Protein AF-A0A975C1W2-F1 (afdb_monomer_lite)

Organism: NCBI:txid2774190

Radius of gyration: 22.72 Å; chains: 1; bounding box: 57×34×60 Å

Foldseek 3Di:
DDDPVPDDPVVNVVLVVLQVVLQVVLVVLVVVLVVLVVVLVVLVVVLVCVVVVCVVVVPDPPVCPVVSVVSVVVSVVSVVVNVVSVVVSVVSVVVCVVVVRNNDDPDPPDDPPDPDDPPPDDPD

pLDDT: mean 79.22, std 19.11, range [37.94, 98.25]

Sequence (124 aa):
MSNISTLPTASRSALQAKRALGAKAARELRTAEHQLDHALASHLALAQTLVMGRLEIGVAAAAGQEALAELTRAIGLAVEARGATIRAHEGLLQTAEEFSVPWRMESPTETKPGSTAPLASAVG

Secondary structure (DSSP, 8-state):
---GGGS-HHHHHHHHHHHHHHHHHHHHHHHHHHHHHHHHHHHHHHHHHHHHHHHHHT--TTTTHHHHHHHHHHHHHHHHHHHHHHHHHHHHHHHHHHTT-----S-TT---TT----------

Structure (mmCIF, N/CA/C/O backbone):
data_AF-A0A975C1W2-F1
#
_entry.id   AF-A0A975C1W2-F1
#
loop_
_atom_site.group_PDB
_atom_site.id
_atom_site.type_symbol
_atom_site.label_atom_id
_atom_site.label_alt_id
_atom_site.label_comp_id
_atom_site.label_asym_id
_atom_site.label_entity_id
_atom_site.label_seq_id
_atom_site.pdbx_PDB_ins_code
_atom_site.Cartn_x
_atom_site.Cartn_y
_atom_site.Cartn_z
_atom_site.occupancy
_atom_site.B_iso_or_equiv
_atom_site.auth_seq_id
_atom_site.auth_comp_id
_atom_site.auth_asym_id
_atom_site.auth_atom_id
_atom_site.pdbx_PDB_model_num
ATOM 1 N N . MET A 1 1 ? 34.227 -10.116 -23.769 1.00 42.81 1 MET A N 1
ATOM 2 C CA . MET A 1 1 ? 33.730 -8.895 -23.098 1.00 42.81 1 MET A CA 1
ATOM 3 C C . MET A 1 1 ? 33.692 -7.771 -24.125 1.00 42.81 1 MET A C 1
ATOM 5 O O . MET A 1 1 ? 34.741 -7.246 -24.471 1.00 42.81 1 MET A O 1
ATOM 9 N N . SER A 1 2 ? 32.523 -7.476 -24.696 1.00 46.25 2 SER A N 1
ATOM 10 C CA . SER A 1 2 ? 32.388 -6.460 -25.750 1.00 46.25 2 SER A CA 1
ATOM 11 C C . SER A 1 2 ? 32.387 -5.059 -25.137 1.00 46.25 2 SER A C 1
ATOM 13 O O . SER A 1 2 ? 31.525 -4.727 -24.325 1.00 46.25 2 SER A O 1
ATOM 15 N N . ASN A 1 3 ? 33.390 -4.260 -25.500 1.00 50.31 3 ASN A N 1
ATOM 16 C CA . ASN A 1 3 ? 33.627 -2.917 -24.978 1.00 50.31 3 ASN A CA 1
ATOM 17 C C . ASN A 1 3 ? 32.551 -1.945 -25.498 1.00 50.31 3 ASN A C 1
ATOM 19 O O . ASN A 1 3 ? 32.448 -1.734 -26.700 1.00 50.31 3 ASN A O 1
ATOM 23 N N . ILE A 1 4 ? 31.783 -1.298 -24.612 1.00 57.00 4 ILE A N 1
ATOM 24 C CA . ILE A 1 4 ? 30.723 -0.320 -24.970 1.00 57.00 4 ILE A CA 1
ATOM 25 C C . ILE A 1 4 ? 31.268 0.851 -25.825 1.00 57.00 4 ILE A C 1
ATOM 27 O O . ILE A 1 4 ? 30.513 1.508 -26.544 1.00 57.00 4 ILE A O 1
ATOM 31 N N . SER A 1 5 ? 32.586 1.073 -25.794 1.00 60.06 5 SER A N 1
ATOM 32 C CA . SER A 1 5 ? 33.307 2.085 -26.576 1.00 60.06 5 SER A CA 1
ATOM 33 C C . SER A 1 5 ? 33.217 1.895 -28.104 1.00 60.06 5 SER A C 1
ATOM 35 O O . SER A 1 5 ? 33.335 2.870 -28.840 1.00 60.06 5 SER A O 1
ATOM 37 N N . THR A 1 6 ? 32.951 0.681 -28.608 1.00 62.44 6 THR A N 1
ATOM 38 C CA . THR A 1 6 ? 32.960 0.387 -30.058 1.00 62.44 6 THR A CA 1
ATOM 39 C C . THR A 1 6 ? 31.608 0.556 -30.765 1.00 62.44 6 THR A C 1
ATOM 41 O O . THR A 1 6 ? 31.512 0.308 -31.965 1.00 62.44 6 THR A O 1
ATOM 44 N N . LEU A 1 7 ? 30.552 0.988 -30.063 1.00 60.44 7 LEU A N 1
ATOM 45 C CA . LEU A 1 7 ? 29.220 1.166 -30.656 1.00 60.44 7 LEU A CA 1
ATOM 46 C C . LEU A 1 7 ? 29.053 2.535 -31.356 1.00 60.44 7 LEU A C 1
ATOM 48 O O . LEU A 1 7 ? 29.525 3.558 -30.834 1.00 60.44 7 LEU A O 1
ATOM 52 N N . PRO A 1 8 ? 28.297 2.602 -32.474 1.00 72.88 8 PRO A N 1
ATOM 53 C CA . PRO A 1 8 ? 27.908 3.863 -33.108 1.00 72.88 8 PRO A CA 1
ATOM 54 C C . PRO A 1 8 ? 27.234 4.813 -32.106 1.00 72.88 8 PRO A C 1
ATOM 56 O O . PRO A 1 8 ? 26.489 4.374 -31.228 1.00 72.88 8 PRO A O 1
ATOM 59 N N . THR A 1 9 ? 27.461 6.124 -32.228 1.00 73.19 9 THR A N 1
ATOM 60 C CA . THR A 1 9 ? 26.962 7.142 -31.278 1.00 73.19 9 THR A CA 1
ATOM 61 C C . THR A 1 9 ? 25.443 7.070 -31.065 1.00 73.19 9 THR A C 1
ATOM 63 O O . THR A 1 9 ? 24.982 7.155 -29.929 1.00 73.19 9 THR A O 1
ATOM 66 N N . ALA A 1 10 ? 24.672 6.811 -32.127 1.00 72.19 10 ALA A N 1
ATOM 67 C CA . ALA A 1 10 ? 23.218 6.633 -32.056 1.00 72.19 10 ALA A CA 1
ATOM 68 C C . ALA A 1 10 ? 22.792 5.374 -31.270 1.00 72.19 10 ALA A C 1
ATOM 70 O O . ALA A 1 10 ? 21.797 5.382 -30.551 1.00 72.19 10 ALA A O 1
ATOM 71 N N . SER A 1 11 ? 23.567 4.289 -31.349 1.00 77.06 11 SER A N 1
ATOM 72 C CA . SER A 1 11 ? 23.314 3.067 -30.575 1.00 77.06 11 SER A CA 1
ATOM 73 C C . SER A 1 11 ? 23.632 3.259 -29.087 1.00 77.06 11 SER A C 1
ATOM 75 O O . SER A 1 11 ? 22.960 2.682 -28.231 1.00 77.06 11 SER A O 1
ATOM 77 N N . ARG A 1 12 ? 24.621 4.103 -28.758 1.00 75.81 12 ARG A N 1
ATOM 78 C CA . ARG A 1 12 ? 24.964 4.456 -27.369 1.00 75.81 12 ARG A CA 1
ATOM 79 C C . ARG A 1 12 ? 23.899 5.329 -26.705 1.00 75.81 12 ARG A C 1
ATOM 81 O O . ARG A 1 12 ? 23.522 5.031 -25.572 1.00 75.81 12 ARG A O 1
ATOM 88 N N . SER A 1 13 ? 23.382 6.347 -27.398 1.00 79.12 13 SER A N 1
ATOM 89 C CA . SER A 1 13 ? 22.326 7.215 -26.854 1.00 79.12 13 SER A CA 1
ATOM 90 C C . SER A 1 13 ? 21.023 6.448 -26.605 1.00 79.12 13 SER A C 1
ATOM 92 O O . SER A 1 13 ? 20.416 6.595 -25.545 1.00 79.12 13 SER A O 1
ATOM 94 N N . ALA A 1 14 ? 20.641 5.547 -27.516 1.00 80.81 14 ALA A N 1
ATOM 95 C CA . ALA A 1 14 ? 19.472 4.687 -27.343 1.00 80.81 14 ALA A CA 1
ATOM 96 C C . ALA A 1 14 ? 19.606 3.743 -26.132 1.00 80.81 14 ALA A C 1
ATOM 98 O O . ALA A 1 14 ? 18.657 3.567 -25.368 1.00 80.81 14 ALA A O 1
ATOM 99 N N . LEU A 1 15 ? 20.789 3.159 -25.913 1.00 79.00 15 LEU A N 1
ATOM 100 C CA . LEU A 1 15 ? 21.046 2.309 -24.748 1.00 79.00 15 LEU A CA 1
ATOM 101 C C . LEU A 1 15 ? 21.013 3.103 -23.433 1.00 79.00 15 LEU A C 1
ATOM 103 O O . LEU A 1 15 ? 20.458 2.628 -22.444 1.00 79.00 15 LEU A O 1
ATOM 107 N N . GLN A 1 16 ? 21.580 4.312 -23.414 1.00 80.12 16 GLN A N 1
ATOM 108 C CA . GLN A 1 16 ? 21.511 5.206 -22.253 1.00 80.12 16 GLN A CA 1
ATOM 109 C C . GLN A 1 16 ? 20.069 5.612 -21.930 1.00 80.12 16 GLN A C 1
ATOM 111 O O . GLN A 1 16 ? 19.679 5.577 -20.765 1.00 80.12 16 GLN A O 1
ATOM 116 N N . ALA A 1 17 ? 19.256 5.915 -22.945 1.00 82.44 17 ALA A N 1
ATOM 117 C CA . ALA A 1 17 ? 17.841 6.222 -22.758 1.00 82.44 17 ALA A CA 1
ATOM 118 C C . ALA A 1 17 ? 17.071 5.036 -22.148 1.00 82.44 17 ALA A C 1
ATOM 120 O O . ALA A 1 17 ? 16.328 5.216 -21.183 1.00 82.44 17 ALA A O 1
ATOM 121 N N . LYS A 1 18 ? 17.308 3.810 -22.640 1.00 81.69 18 LYS A N 1
ATOM 122 C CA . LYS A 1 18 ? 16.718 2.584 -22.070 1.00 81.69 18 LYS A CA 1
ATOM 123 C C . LYS A 1 18 ? 17.112 2.376 -20.604 1.00 81.69 18 LYS A C 1
ATOM 125 O O . LYS A 1 18 ? 16.248 2.083 -19.784 1.00 81.69 18 LYS A O 1
ATOM 130 N N . ARG A 1 19 ? 18.392 2.578 -20.265 1.00 80.06 19 ARG A N 1
ATOM 131 C CA . ARG A 1 19 ? 18.900 2.517 -18.880 1.00 80.06 19 ARG A CA 1
ATOM 132 C C . ARG A 1 19 ? 18.212 3.524 -17.966 1.00 80.06 19 ARG A C 1
ATOM 134 O O . ARG A 1 19 ? 17.754 3.168 -16.884 1.00 80.06 19 ARG A O 1
ATOM 141 N N . ALA A 1 20 ? 18.128 4.776 -18.409 1.00 82.31 20 ALA A N 1
ATOM 142 C CA . ALA A 1 20 ? 17.515 5.847 -17.635 1.00 82.31 20 ALA A CA 1
ATOM 143 C C . ALA A 1 20 ? 16.030 5.565 -17.362 1.00 82.31 20 ALA A C 1
ATOM 145 O O . ALA A 1 20 ? 15.576 5.738 -16.230 1.00 82.31 20 ALA A O 1
ATOM 146 N N . LEU A 1 21 ? 15.300 5.080 -18.373 1.00 86.19 21 LEU A N 1
ATOM 147 C CA . LEU A 1 21 ? 13.898 4.695 -18.236 1.00 86.19 21 LEU A CA 1
ATOM 148 C C . LEU A 1 21 ? 13.720 3.524 -17.263 1.00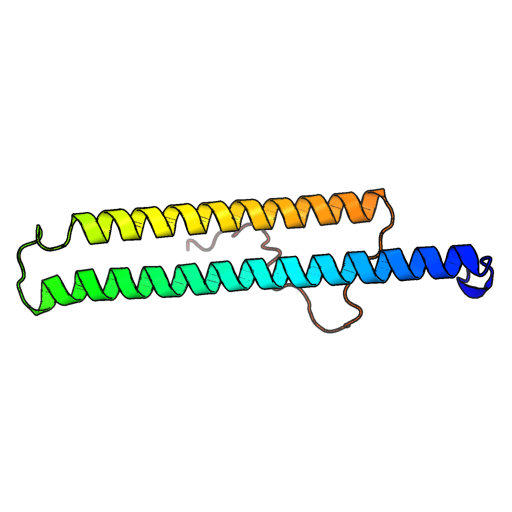 86.19 21 LEU A C 1
ATOM 150 O O . LEU A 1 21 ? 12.924 3.636 -16.334 1.00 86.19 21 LEU A O 1
ATOM 154 N N . GLY A 1 22 ? 14.482 2.438 -17.433 1.00 84.38 22 GLY A N 1
ATOM 155 C CA . GLY A 1 22 ? 14.402 1.261 -16.562 1.00 84.38 22 GLY A CA 1
ATOM 156 C C . GLY A 1 22 ? 14.692 1.597 -15.099 1.00 84.38 22 GLY A C 1
ATOM 157 O O . GLY A 1 22 ? 13.914 1.249 -14.213 1.00 84.38 22 GLY A O 1
ATOM 158 N N . ALA A 1 23 ? 15.760 2.356 -14.841 1.00 83.06 23 ALA A N 1
ATOM 159 C CA . ALA A 1 23 ? 16.108 2.785 -13.489 1.00 83.06 23 ALA A CA 1
ATOM 160 C C . ALA A 1 23 ? 15.064 3.741 -12.883 1.00 83.06 23 ALA A C 1
ATOM 162 O O . ALA A 1 23 ? 14.813 3.694 -11.679 1.00 83.06 23 ALA A O 1
ATOM 163 N N . LYS A 1 24 ? 14.453 4.616 -13.695 1.00 87.38 24 LYS A N 1
ATOM 164 C CA . LYS A 1 24 ? 13.369 5.499 -13.244 1.00 87.38 24 LYS A CA 1
ATOM 165 C C . LYS A 1 24 ? 12.129 4.694 -12.856 1.00 87.38 24 LYS A C 1
ATOM 167 O O . LYS A 1 24 ? 11.641 4.874 -11.746 1.00 87.38 24 LYS A O 1
ATOM 172 N N . ALA A 1 25 ? 11.684 3.778 -13.714 1.00 86.50 25 ALA A N 1
ATOM 173 C CA . ALA A 1 25 ? 10.527 2.928 -13.442 1.00 86.50 25 ALA A CA 1
ATOM 174 C C . ALA A 1 25 ? 10.727 2.074 -12.178 1.00 86.50 25 ALA A C 1
ATOM 176 O O . ALA A 1 25 ? 9.842 2.017 -11.329 1.00 86.50 25 ALA A O 1
ATOM 177 N N . ALA A 1 26 ? 11.915 1.482 -11.999 1.00 85.81 26 ALA A N 1
ATOM 178 C CA . ALA A 1 26 ? 12.243 0.705 -10.802 1.00 85.81 26 ALA A CA 1
ATOM 179 C C . ALA A 1 26 ? 12.171 1.545 -9.511 1.00 85.81 26 ALA A C 1
ATOM 181 O O . ALA A 1 26 ? 11.662 1.074 -8.493 1.00 85.81 26 ALA A O 1
ATOM 182 N N . ARG A 1 27 ? 12.644 2.801 -9.551 1.00 87.81 27 ARG A N 1
ATOM 183 C CA . ARG A 1 27 ? 12.503 3.735 -8.421 1.00 87.81 27 ARG A CA 1
ATOM 184 C C . ARG A 1 27 ? 11.049 4.053 -8.127 1.00 87.81 27 ARG A C 1
ATOM 186 O O . ARG A 1 27 ? 10.640 3.951 -6.979 1.00 87.81 27 ARG A O 1
ATOM 193 N N . GLU A 1 28 ? 10.288 4.426 -9.150 1.00 92.25 28 GLU A N 1
ATOM 194 C CA . GLU A 1 28 ? 8.887 4.822 -8.995 1.00 92.25 28 GLU A CA 1
ATOM 195 C C . GLU A 1 28 ? 8.030 3.675 -8.445 1.00 92.25 28 GLU A C 1
ATOM 197 O O . GLU A 1 28 ? 7.233 3.905 -7.540 1.00 92.25 28 GLU A O 1
ATOM 202 N N . LEU A 1 29 ? 8.259 2.435 -8.890 1.00 91.56 29 LEU A N 1
ATOM 203 C CA . LEU A 1 29 ? 7.598 1.247 -8.336 1.00 91.56 29 LEU A CA 1
ATOM 204 C C . LEU A 1 29 ? 7.933 1.036 -6.867 1.00 91.5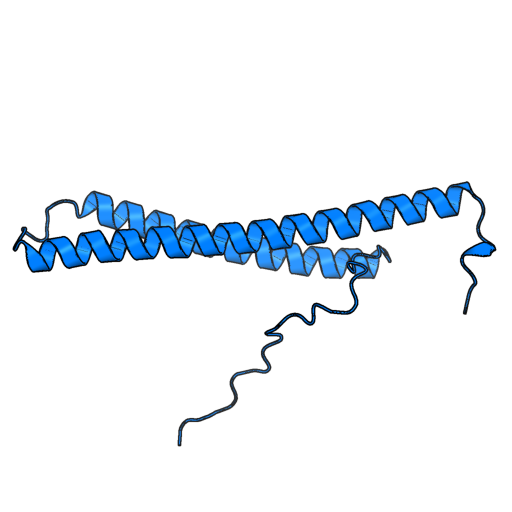6 29 LEU A C 1
ATOM 206 O O . LEU A 1 29 ? 7.031 0.881 -6.049 1.00 91.56 29 LEU A O 1
ATOM 210 N N . ARG A 1 30 ? 9.221 1.083 -6.512 1.00 90.12 30 ARG A N 1
ATOM 211 C CA . ARG A 1 30 ? 9.642 0.940 -5.116 1.00 90.12 30 ARG A CA 1
ATOM 212 C C . ARG A 1 30 ? 9.051 2.051 -4.248 1.00 90.12 30 ARG A C 1
ATOM 214 O O . ARG A 1 30 ? 8.648 1.795 -3.119 1.00 90.12 30 ARG A O 1
ATOM 221 N N . THR A 1 31 ? 8.978 3.283 -4.746 1.00 94.88 31 THR A N 1
ATOM 222 C CA . THR A 1 31 ? 8.307 4.380 -4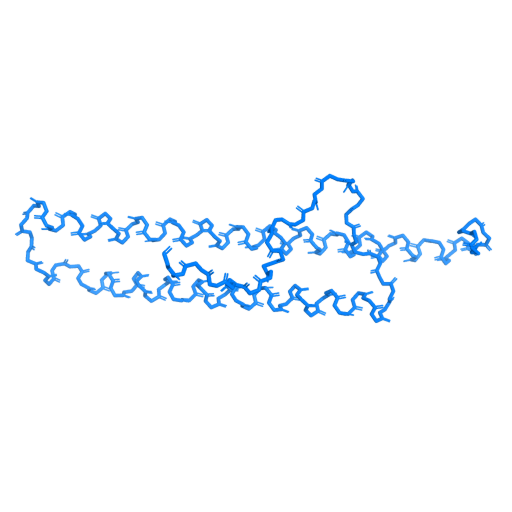.039 1.00 94.88 31 THR A CA 1
ATOM 223 C C . THR A 1 31 ? 6.815 4.102 -3.860 1.00 94.88 31 THR A C 1
ATOM 225 O O . THR A 1 31 ? 6.310 4.285 -2.755 1.00 94.88 31 THR A O 1
ATOM 228 N N . ALA A 1 32 ? 6.123 3.619 -4.894 1.00 94.88 32 ALA A N 1
ATOM 229 C CA . ALA A 1 32 ? 4.705 3.273 -4.815 1.00 94.88 32 ALA A CA 1
ATOM 230 C C . ALA A 1 32 ? 4.433 2.146 -3.799 1.00 94.88 32 ALA A C 1
ATOM 232 O O . ALA A 1 32 ? 3.504 2.255 -3.001 1.00 94.88 32 ALA A O 1
ATOM 233 N N . GLU A 1 33 ? 5.276 1.108 -3.763 1.00 95.00 33 GLU A N 1
ATOM 234 C CA . GLU A 1 33 ? 5.209 0.030 -2.763 1.00 95.00 33 GLU A CA 1
ATOM 235 C C . GLU A 1 33 ? 5.291 0.585 -1.332 1.00 95.00 33 GLU A C 1
ATOM 237 O O . GLU A 1 33 ? 4.426 0.294 -0.506 1.00 95.00 33 GLU A O 1
ATOM 242 N N . HIS A 1 34 ? 6.273 1.451 -1.051 1.00 96.25 34 HIS A N 1
ATOM 243 C CA . HIS A 1 34 ? 6.415 2.074 0.269 1.00 96.25 34 HIS A CA 1
ATOM 244 C C . HIS A 1 34 ? 5.233 2.982 0.623 1.00 96.25 34 HIS A C 1
ATOM 246 O O . HIS A 1 34 ? 4.787 3.001 1.768 1.00 96.25 34 HIS A O 1
ATOM 252 N N . GLN A 1 35 ? 4.709 3.744 -0.339 1.00 97.06 35 GLN A N 1
ATOM 253 C CA . GLN A 1 35 ? 3.548 4.607 -0.109 1.00 97.06 35 GLN A CA 1
ATOM 254 C C . GLN A 1 35 ? 2.300 3.794 0.259 1.00 97.06 35 GLN A C 1
ATOM 256 O O . GLN A 1 35 ? 1.545 4.208 1.139 1.00 97.06 35 GLN A O 1
ATOM 261 N N . LEU A 1 36 ? 2.111 2.623 -0.355 1.00 97.19 36 LEU A N 1
ATOM 262 C CA . LEU A 1 36 ? 1.034 1.699 0.002 1.00 97.19 36 LEU A CA 1
ATOM 263 C C . LEU A 1 36 ? 1.231 1.111 1.406 1.00 97.19 36 LEU A C 1
ATOM 265 O O . LEU A 1 36 ? 0.265 1.035 2.164 1.00 97.19 36 LEU A O 1
ATOM 269 N N . ASP A 1 37 ? 2.466 0.780 1.794 1.00 97.12 37 ASP A N 1
ATOM 270 C CA . ASP A 1 37 ? 2.781 0.328 3.157 1.00 97.12 37 ASP A CA 1
ATOM 271 C C . ASP A 1 37 ? 2.496 1.409 4.211 1.00 97.12 37 ASP A C 1
ATOM 273 O O . ASP A 1 37 ? 1.869 1.136 5.238 1.00 97.12 37 ASP A O 1
ATOM 277 N N . HIS A 1 38 ? 2.866 2.662 3.937 1.00 97.50 38 HIS A N 1
ATOM 278 C CA . HIS A 1 38 ? 2.527 3.790 4.806 1.00 97.50 38 HIS A CA 1
ATOM 279 C C . HIS A 1 38 ? 1.016 4.019 4.906 1.00 97.50 38 HIS A C 1
ATOM 281 O O . HIS A 1 38 ? 0.504 4.280 6.000 1.00 97.50 38 HIS A O 1
ATOM 287 N N . ALA A 1 39 ? 0.289 3.901 3.791 1.00 96.56 39 ALA A N 1
ATOM 288 C CA . ALA A 1 39 ? -1.163 4.003 3.795 1.00 96.56 39 ALA A CA 1
ATOM 289 C C . ALA A 1 39 ? -1.783 2.902 4.668 1.00 96.56 39 ALA A C 1
ATOM 291 O O . ALA A 1 39 ? -2.585 3.217 5.547 1.00 96.56 39 ALA A O 1
ATOM 292 N N . LEU A 1 40 ? -1.367 1.644 4.498 1.00 98.00 40 LEU A N 1
ATOM 293 C CA . LEU A 1 40 ? -1.839 0.517 5.307 1.00 98.00 40 LEU A CA 1
ATOM 294 C C . LEU A 1 40 ? -1.599 0.742 6.802 1.00 98.00 40 LEU A C 1
ATOM 296 O O . LEU A 1 40 ? -2.534 0.610 7.593 1.00 98.00 40 LEU A O 1
ATOM 300 N N . ALA A 1 41 ? -0.384 1.142 7.184 1.00 98.25 41 ALA A N 1
ATOM 301 C CA . ALA A 1 41 ? -0.044 1.418 8.578 1.00 98.25 41 ALA A CA 1
ATOM 302 C C . ALA A 1 41 ? -0.945 2.507 9.188 1.00 98.25 41 ALA A C 1
ATOM 304 O O . ALA A 1 41 ? -1.473 2.332 10.286 1.00 98.25 41 ALA A O 1
ATOM 305 N N . SER A 1 42 ? -1.175 3.600 8.454 1.00 97.81 42 SER A N 1
ATOM 306 C CA . SER A 1 42 ? -2.035 4.704 8.897 1.00 97.81 42 SER A CA 1
ATOM 307 C C . SER A 1 42 ? -3.496 4.272 9.087 1.00 97.81 42 SER A C 1
ATOM 309 O O . SER A 1 42 ? -4.106 4.567 10.116 1.00 97.81 42 SER A O 1
ATOM 311 N N . HIS A 1 43 ? -4.056 3.510 8.140 1.00 96.94 43 HIS A N 1
ATOM 312 C CA . HIS A 1 43 ? -5.446 3.049 8.228 1.00 96.94 43 HIS A CA 1
ATOM 313 C C . HIS A 1 43 ? -5.648 2.042 9.369 1.00 96.94 43 HIS A C 1
ATOM 315 O O . HIS A 1 43 ? -6.657 2.106 10.072 1.00 96.94 43 HIS A O 1
ATOM 321 N N . LEU A 1 44 ? -4.686 1.140 9.589 1.00 98.06 44 LEU A N 1
ATOM 322 C CA . LEU A 1 44 ? -4.722 0.184 10.700 1.00 98.06 44 LEU A CA 1
ATOM 323 C C . LEU A 1 44 ? -4.637 0.889 12.059 1.00 98.06 44 LEU A C 1
ATOM 325 O O . LEU A 1 44 ? -5.401 0.551 12.963 1.00 98.06 44 LEU A O 1
ATOM 329 N N . ALA A 1 45 ? -3.770 1.896 12.188 1.00 97.50 45 ALA A N 1
ATOM 330 C CA . ALA A 1 45 ? -3.677 2.704 13.402 1.00 97.50 45 ALA A CA 1
ATOM 331 C C . ALA A 1 45 ? -5.001 3.428 13.699 1.00 97.50 45 ALA A C 1
ATOM 333 O O . ALA A 1 45 ? -5.488 3.384 14.827 1.00 97.50 45 ALA A O 1
ATOM 334 N N . LEU A 1 46 ? -5.638 4.017 12.680 1.00 95.12 46 LEU A N 1
ATOM 335 C CA . LEU A 1 46 ? -6.951 4.646 12.832 1.00 95.12 46 LEU A CA 1
ATOM 336 C C . LEU A 1 46 ? -8.026 3.639 13.271 1.00 95.12 46 LEU A C 1
ATOM 338 O O . LEU A 1 46 ? -8.798 3.923 14.187 1.00 95.12 46 LEU A O 1
ATOM 342 N N . ALA A 1 47 ? -8.068 2.454 12.654 1.00 94.94 47 ALA A N 1
ATOM 343 C CA . ALA A 1 47 ? -9.016 1.406 13.026 1.00 94.94 47 ALA A CA 1
ATOM 344 C C . ALA A 1 47 ? -8.830 0.979 14.491 1.00 94.94 47 ALA A C 1
ATOM 346 O O . ALA A 1 47 ? -9.811 0.855 15.226 1.00 94.94 47 ALA A O 1
ATOM 347 N N . GLN A 1 48 ? -7.578 0.834 14.936 1.00 95.62 48 GLN A N 1
ATOM 348 C CA . GLN A 1 48 ? -7.252 0.553 16.331 1.00 95.62 48 GLN A CA 1
ATOM 349 C C . GLN A 1 48 ? -7.752 1.663 17.260 1.00 95.62 48 GLN A C 1
ATOM 351 O O . GLN A 1 48 ? -8.426 1.356 18.241 1.00 95.62 48 GLN A O 1
ATOM 356 N N . THR A 1 49 ? -7.482 2.936 16.953 1.00 93.25 49 THR A N 1
ATOM 357 C CA . THR A 1 49 ? -7.956 4.074 17.758 1.00 93.25 49 THR A CA 1
ATOM 358 C C . THR A 1 49 ? -9.474 4.067 17.912 1.00 93.25 49 THR A C 1
ATOM 360 O O . THR A 1 49 ? -9.974 4.248 19.019 1.00 93.25 49 THR A O 1
ATOM 363 N N . LEU A 1 50 ? -10.220 3.817 16.831 1.00 90.94 50 LEU A N 1
ATOM 364 C CA . LEU A 1 50 ? -11.684 3.782 16.875 1.00 90.94 50 LEU A CA 1
ATOM 365 C C . LEU A 1 50 ? -12.212 2.638 17.749 1.00 90.94 50 LEU A C 1
ATOM 367 O O . LEU A 1 50 ? -13.157 2.831 18.513 1.00 90.94 50 LEU A O 1
ATOM 371 N N . VAL A 1 51 ? -11.609 1.451 17.653 1.00 92.25 51 VAL A N 1
ATOM 372 C CA . VAL A 1 51 ? -12.012 0.287 18.455 1.00 92.25 51 VAL A CA 1
ATOM 373 C C . VAL A 1 51 ? -11.647 0.482 19.927 1.00 92.25 51 VAL A C 1
ATOM 375 O O . VAL A 1 51 ? -12.498 0.273 20.788 1.00 92.25 51 VAL A O 1
ATOM 378 N N . MET A 1 52 ? -10.423 0.926 20.219 1.00 92.69 52 MET A N 1
ATOM 379 C CA . MET A 1 52 ? -9.964 1.166 21.591 1.00 92.69 52 MET A CA 1
ATOM 380 C C . MET A 1 52 ? -10.757 2.279 22.264 1.00 92.69 52 MET A C 1
ATOM 382 O O . MET A 1 52 ? -11.232 2.086 23.379 1.00 92.69 52 MET A O 1
ATOM 386 N N . GLY A 1 53 ? -11.009 3.385 21.558 1.00 89.31 53 GLY A N 1
ATOM 387 C CA . GLY A 1 53 ? -11.842 4.468 22.070 1.00 89.31 53 GLY A CA 1
ATOM 388 C C . GLY A 1 53 ? -13.212 3.959 22.517 1.00 89.31 53 GLY A C 1
ATOM 389 O O . GLY A 1 53 ? -13.627 4.238 23.635 1.00 89.31 53 GLY A O 1
ATOM 390 N N . ARG A 1 54 ? -13.889 3.120 21.717 1.00 88.62 54 ARG A N 1
ATOM 391 C CA . ARG A 1 54 ? -15.183 2.528 22.119 1.00 88.62 54 ARG A CA 1
ATOM 392 C C . ARG A 1 54 ? -15.103 1.751 23.430 1.00 88.62 54 ARG A C 1
ATOM 394 O O . ARG A 1 54 ? -16.011 1.876 24.249 1.00 88.62 54 ARG A O 1
ATOM 401 N N . LEU A 1 55 ? -14.047 0.957 23.605 1.00 88.62 55 LEU A N 1
ATOM 402 C CA . LEU A 1 55 ? -13.829 0.170 24.819 1.00 88.62 55 LEU A CA 1
ATOM 403 C C . LEU A 1 55 ? -13.577 1.073 26.032 1.00 88.62 55 LEU A C 1
ATOM 405 O O . LEU A 1 55 ? -14.126 0.818 27.099 1.00 88.62 55 LEU A O 1
ATOM 409 N N . GLU A 1 56 ? -12.792 2.136 25.859 1.00 91.88 56 GLU A N 1
ATOM 410 C CA . GLU A 1 56 ? -12.410 3.061 26.930 1.00 91.88 56 GLU A CA 1
ATOM 411 C C . GLU A 1 56 ? -13.575 3.934 27.412 1.00 91.88 56 GLU A C 1
ATOM 413 O O . GLU A 1 56 ? -13.757 4.097 28.617 1.00 91.88 56 GLU A O 1
ATOM 418 N N . ILE A 1 57 ? -14.384 4.480 26.495 1.00 91.75 57 ILE A N 1
ATOM 419 C CA . ILE A 1 57 ? -15.490 5.393 26.842 1.00 91.75 57 ILE A CA 1
ATOM 420 C C . ILE A 1 57 ? -16.858 4.702 26.952 1.00 91.75 57 ILE A C 1
ATOM 422 O O . ILE A 1 57 ? -17.873 5.375 27.127 1.00 91.75 57 ILE A O 1
ATOM 426 N N . GLY A 1 58 ? -16.910 3.368 26.859 1.00 83.75 58 GLY A N 1
ATOM 427 C CA . GLY A 1 58 ? -18.139 2.587 27.043 1.00 83.75 58 GLY A CA 1
ATOM 428 C C . GLY A 1 58 ? -19.219 2.867 25.994 1.00 83.75 58 GLY A C 1
ATOM 429 O O . GLY A 1 58 ? -20.413 2.772 26.280 1.00 83.75 58 GLY A O 1
ATOM 430 N N . VAL A 1 59 ? -18.817 3.246 24.779 1.00 82.00 59 VAL A N 1
ATOM 431 C CA . VAL A 1 59 ? -19.754 3.569 23.699 1.00 82.00 59 VAL A CA 1
ATOM 432 C C . VAL A 1 59 ? -20.366 2.294 23.125 1.00 82.00 59 VAL A C 1
ATOM 434 O O . VAL A 1 59 ? -19.684 1.291 22.914 1.00 82.00 59 VAL A O 1
ATOM 437 N N . ALA A 1 60 ? -21.671 2.350 22.837 1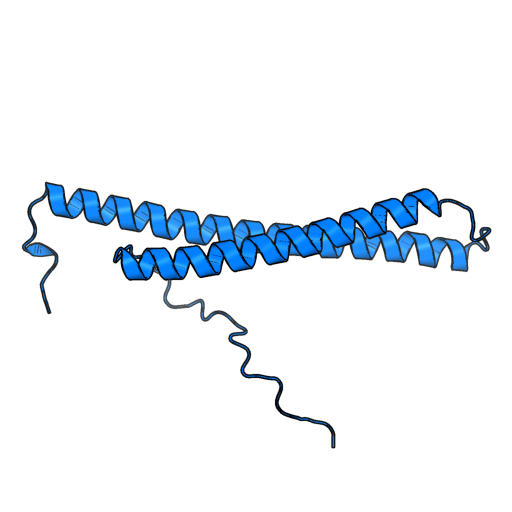.00 80.38 60 ALA A N 1
ATOM 438 C CA . ALA A 1 60 ? -22.397 1.244 22.230 1.00 80.38 60 ALA A CA 1
ATOM 439 C C . ALA A 1 60 ? -21.695 0.756 20.959 1.00 80.38 60 ALA A C 1
ATOM 441 O O . ALA A 1 60 ? -21.318 1.560 20.103 1.00 80.38 60 ALA A O 1
ATOM 442 N N . ALA A 1 61 ? -21.595 -0.568 20.805 1.00 73.19 61 ALA A N 1
ATOM 443 C CA . ALA A 1 61 ? -20.898 -1.176 19.679 1.00 73.19 61 ALA A CA 1
ATOM 444 C C . ALA A 1 61 ? -21.375 -0.606 18.339 1.00 73.19 61 ALA A C 1
ATOM 446 O O . ALA A 1 61 ? -20.534 -0.333 17.502 1.00 73.19 61 ALA A O 1
ATOM 447 N N . ALA A 1 62 ? -22.675 -0.353 18.155 1.00 77.25 62 ALA A N 1
ATOM 448 C CA . ALA A 1 62 ? -23.249 0.180 16.917 1.00 77.25 62 ALA A CA 1
ATOM 449 C C . ALA A 1 62 ? -22.707 1.561 16.483 1.00 77.25 62 ALA A C 1
ATOM 451 O O . ALA A 1 62 ? -22.738 1.884 15.294 1.00 77.25 62 ALA A O 1
ATOM 452 N N . ALA A 1 63 ? -22.190 2.379 17.405 1.00 78.31 63 ALA A N 1
ATOM 453 C CA . ALA A 1 63 ? -21.775 3.744 17.100 1.00 78.31 63 ALA A CA 1
ATOM 454 C C . ALA A 1 63 ? -20.532 3.772 16.194 1.00 78.31 63 ALA A C 1
ATOM 456 O O . ALA A 1 63 ? -19.416 3.444 16.604 1.00 78.31 63 ALA A O 1
ATOM 457 N N . GLY A 1 64 ? -20.728 4.184 14.939 1.00 82.75 64 GLY A N 1
ATOM 458 C CA . GLY A 1 64 ? -19.683 4.254 13.917 1.00 82.75 64 GLY A CA 1
ATOM 459 C C . GLY A 1 64 ? -19.324 2.904 13.288 1.00 82.75 64 GLY A C 1
ATOM 460 O O . GLY A 1 64 ? -18.232 2.778 12.736 1.00 82.75 64 GLY A O 1
ATOM 461 N N . GLN A 1 65 ? -20.166 1.869 13.413 1.00 90.38 65 GLN A N 1
ATOM 462 C CA . GLN A 1 65 ? -19.882 0.567 12.788 1.00 90.38 65 GLN A CA 1
ATOM 463 C C . GLN A 1 65 ? -19.770 0.663 11.273 1.00 90.38 65 GLN A C 1
ATOM 465 O O . GLN A 1 65 ? -18.848 0.092 10.707 1.00 90.38 65 GLN A O 1
ATOM 470 N N . GLU A 1 66 ? -20.636 1.445 10.633 1.00 92.56 66 GLU A N 1
ATOM 471 C CA . GLU A 1 66 ? -20.559 1.699 9.190 1.00 92.56 66 GLU A CA 1
ATOM 472 C C . GLU A 1 66 ? -19.221 2.342 8.805 1.00 92.56 66 GLU A C 1
ATOM 474 O O . GLU A 1 66 ? -18.561 1.889 7.876 1.00 92.56 66 GLU A O 1
ATOM 479 N N . ALA A 1 67 ? -18.756 3.328 9.579 1.00 90.06 67 ALA A N 1
ATOM 480 C CA . ALA A 1 67 ? -17.454 3.951 9.352 1.00 90.06 67 ALA A CA 1
ATOM 481 C C . ALA A 1 67 ? -16.291 2.959 9.532 1.00 90.06 67 ALA A C 1
ATOM 483 O O . ALA A 1 67 ? -15.345 2.973 8.746 1.00 90.06 67 ALA A O 1
ATOM 484 N N . LEU A 1 68 ? -16.360 2.076 10.537 1.00 93.44 68 LEU A N 1
ATOM 485 C CA . LEU A 1 68 ? -15.350 1.034 10.738 1.00 93.44 68 LEU A CA 1
ATOM 486 C C . LEU A 1 68 ? -15.372 0.007 9.596 1.00 93.44 68 LEU A C 1
ATOM 488 O O . LEU A 1 68 ? -14.310 -0.379 9.120 1.00 93.44 68 LEU A O 1
ATOM 492 N N . ALA A 1 69 ? -16.555 -0.385 9.120 1.00 95.44 69 ALA A N 1
ATOM 493 C CA . ALA A 1 69 ? -16.710 -1.294 7.989 1.00 95.44 69 ALA A CA 1
ATOM 494 C C . ALA A 1 69 ? -16.124 -0.701 6.697 1.00 95.44 69 ALA A C 1
ATOM 496 O O . ALA A 1 69 ? -15.355 -1.371 6.006 1.00 95.44 69 ALA A O 1
ATOM 497 N N . GLU A 1 70 ? -16.409 0.571 6.405 1.00 97.06 70 GLU A N 1
ATOM 498 C CA . GLU A 1 70 ? -15.825 1.279 5.261 1.00 97.06 70 GLU A CA 1
ATOM 499 C C . GLU A 1 70 ? -14.303 1.428 5.385 1.00 97.06 70 GLU A C 1
ATOM 501 O O . GLU A 1 70 ? -13.581 1.245 4.402 1.00 97.06 70 GLU A O 1
ATOM 506 N N . LEU A 1 71 ? -13.789 1.679 6.593 1.00 96.38 71 LEU A N 1
ATOM 507 C CA . LEU A 1 71 ? -12.349 1.725 6.844 1.00 96.38 71 LEU A CA 1
ATOM 508 C C . LEU A 1 71 ? -11.689 0.357 6.620 1.00 96.38 71 LEU A C 1
ATOM 510 O O . LEU A 1 71 ? -10.653 0.272 5.962 1.00 96.38 71 LEU A O 1
ATOM 514 N N . THR A 1 72 ? -12.293 -0.728 7.109 1.00 96.88 72 THR A N 1
ATOM 515 C CA . THR A 1 72 ? -11.809 -2.095 6.859 1.00 96.88 72 THR A CA 1
ATOM 516 C C . THR A 1 72 ? -11.847 -2.440 5.370 1.00 96.88 72 THR A C 1
ATOM 518 O O . THR A 1 72 ? -10.899 -3.040 4.860 1.00 96.88 72 THR A O 1
ATOM 521 N N . ARG A 1 73 ? -12.880 -2.006 4.638 1.00 98.06 73 ARG A N 1
ATOM 522 C CA . ARG A 1 73 ? -12.949 -2.149 3.177 1.00 98.06 73 ARG A CA 1
ATOM 523 C C . ARG A 1 73 ? -11.813 -1.393 2.482 1.00 98.06 73 ARG A C 1
ATOM 525 O O . ARG A 1 73 ? -11.170 -1.949 1.595 1.00 98.06 73 ARG A O 1
ATOM 532 N N . ALA A 1 74 ? -11.530 -0.158 2.899 1.00 97.69 74 ALA A N 1
ATOM 533 C CA . ALA A 1 74 ? -10.418 0.630 2.368 1.00 97.69 74 ALA A CA 1
ATOM 534 C C . ALA A 1 74 ? -9.055 -0.041 2.617 1.00 97.69 74 ALA A C 1
ATOM 536 O O . ALA A 1 74 ? -8.220 -0.082 1.713 1.00 97.69 74 ALA A O 1
ATOM 537 N N . ILE A 1 75 ? -8.851 -0.636 3.800 1.00 98.19 75 ILE A N 1
ATOM 538 C CA . ILE A 1 75 ? -7.653 -1.434 4.112 1.00 98.19 75 ILE A CA 1
ATOM 539 C C . ILE A 1 75 ? -7.528 -2.618 3.146 1.00 98.19 75 ILE A C 1
ATOM 541 O O . ILE A 1 75 ? -6.455 -2.826 2.582 1.00 98.19 75 ILE A O 1
ATOM 545 N N . GLY A 1 76 ? -8.614 -3.361 2.910 1.00 97.88 76 GLY A N 1
ATOM 546 C CA . GLY A 1 76 ? -8.626 -4.478 1.958 1.00 97.88 76 GLY A CA 1
ATOM 547 C C . GLY A 1 76 ? -8.196 -4.056 0.550 1.00 97.88 76 GLY A C 1
ATOM 548 O O . GLY A 1 76 ? -7.292 -4.658 -0.028 1.00 97.88 76 GLY A O 1
ATOM 549 N N . LEU A 1 77 ? -8.753 -2.954 0.044 1.00 97.69 77 LEU A N 1
ATOM 550 C CA . LEU A 1 77 ? -8.376 -2.399 -1.261 1.00 97.69 77 LEU A CA 1
ATOM 551 C C . LEU A 1 77 ? -6.901 -1.974 -1.320 1.00 97.69 77 LEU A C 1
ATOM 553 O O . LEU A 1 77 ? -6.240 -2.181 -2.337 1.00 97.69 77 LEU A O 1
ATOM 557 N N . ALA A 1 78 ? -6.356 -1.412 -0.239 1.00 96.44 78 ALA A N 1
ATOM 558 C CA . ALA A 1 78 ? -4.940 -1.058 -0.172 1.00 96.44 78 ALA A CA 1
ATOM 559 C C . ALA A 1 78 ? -4.028 -2.302 -0.201 1.00 96.44 78 ALA A C 1
ATOM 561 O O . ALA A 1 78 ? -2.990 -2.285 -0.869 1.00 96.44 78 ALA A O 1
ATOM 562 N N . VAL A 1 79 ? -4.426 -3.403 0.451 1.00 97.69 79 VAL A N 1
ATOM 563 C CA . VAL A 1 79 ? -3.713 -4.693 0.378 1.00 97.69 79 VAL A CA 1
ATOM 564 C C . VAL A 1 79 ? -3.726 -5.243 -1.051 1.00 97.69 79 VAL A C 1
ATOM 566 O O . VAL A 1 79 ? -2.686 -5.671 -1.560 1.00 97.69 79 VAL A O 1
ATOM 569 N N . GLU A 1 80 ? -4.874 -5.199 -1.727 1.00 98.00 80 GLU A N 1
ATOM 570 C CA . GLU A 1 80 ? -4.999 -5.632 -3.123 1.00 98.00 80 GLU A CA 1
ATOM 571 C C . GLU A 1 80 ? -4.127 -4.792 -4.064 1.00 98.00 80 GLU A C 1
ATOM 573 O O . GLU A 1 80 ? -3.381 -5.348 -4.877 1.00 98.00 80 GLU A O 1
ATOM 578 N N . ALA A 1 81 ? -4.159 -3.464 -3.912 1.00 97.06 81 ALA A N 1
ATOM 579 C CA . ALA A 1 81 ? -3.336 -2.533 -4.681 1.00 97.06 81 ALA A CA 1
ATOM 580 C C . ALA A 1 81 ? -1.836 -2.797 -4.485 1.00 97.06 81 ALA A C 1
ATOM 582 O O . ALA A 1 81 ? -1.063 -2.794 -5.450 1.00 97.06 81 ALA A O 1
ATOM 583 N N . ARG A 1 82 ? -1.415 -3.100 -3.251 1.00 95.38 82 ARG A N 1
ATOM 584 C CA . ARG A 1 82 ? -0.036 -3.498 -2.948 1.00 95.38 82 ARG A CA 1
ATOM 585 C C . ARG A 1 82 ? 0.345 -4.790 -3.659 1.00 95.38 82 ARG A C 1
ATOM 587 O O . ARG A 1 82 ? 1.380 -4.841 -4.320 1.00 95.38 82 ARG A O 1
ATOM 594 N N . GLY A 1 83 ? -0.499 -5.818 -3.575 1.00 96.06 83 GLY A N 1
ATOM 595 C CA . GLY A 1 83 ? -0.265 -7.089 -4.260 1.00 96.06 83 GLY A CA 1
ATOM 596 C C . GLY A 1 83 ? -0.178 -6.931 -5.781 1.00 96.06 83 GLY A C 1
ATOM 597 O O . GLY A 1 83 ? 0.677 -7.544 -6.417 1.00 96.06 83 GLY A O 1
ATOM 598 N N . ALA A 1 84 ? -1.028 -6.087 -6.371 1.00 97.00 84 ALA A N 1
ATOM 599 C CA . ALA A 1 84 ? -0.976 -5.770 -7.796 1.00 97.00 84 ALA A CA 1
ATOM 600 C C . ALA A 1 84 ? 0.321 -5.041 -8.183 1.00 97.00 84 ALA A C 1
ATOM 602 O O . ALA A 1 84 ? 0.937 -5.401 -9.185 1.00 97.00 84 ALA A O 1
ATOM 603 N N . THR A 1 85 ? 0.768 -4.081 -7.368 1.00 95.12 85 THR A N 1
ATOM 604 C CA . THR A 1 85 ? 2.024 -3.343 -7.587 1.00 95.12 85 THR A CA 1
ATOM 605 C C . THR A 1 85 ? 3.243 -4.267 -7.553 1.00 95.12 85 THR A C 1
ATOM 607 O O . THR A 1 85 ? 4.084 -4.187 -8.444 1.00 95.12 85 THR A O 1
ATOM 610 N N . ILE A 1 86 ? 3.306 -5.202 -6.598 1.00 93.06 86 ILE A N 1
ATOM 611 C CA . ILE A 1 86 ? 4.402 -6.185 -6.509 1.00 93.06 86 ILE A CA 1
ATOM 612 C C . ILE A 1 86 ? 4.453 -7.066 -7.761 1.00 93.06 86 ILE A C 1
ATOM 614 O O . ILE A 1 86 ? 5.514 -7.229 -8.358 1.00 93.06 86 ILE A O 1
ATOM 618 N N . ARG A 1 87 ? 3.304 -7.581 -8.217 1.00 93.50 87 ARG A N 1
ATOM 619 C CA . ARG A 1 87 ? 3.246 -8.379 -9.454 1.00 93.50 87 ARG A CA 1
ATOM 620 C C . ARG A 1 87 ? 3.655 -7.569 -10.685 1.00 93.50 87 ARG A C 1
ATOM 622 O O . ARG A 1 87 ? 4.323 -8.096 -11.569 1.00 93.50 87 ARG A O 1
ATOM 629 N N . ALA A 1 88 ? 3.279 -6.290 -10.749 1.00 88.69 88 ALA A N 1
ATOM 630 C CA . ALA A 1 88 ? 3.713 -5.399 -11.822 1.00 88.69 88 ALA A CA 1
ATOM 631 C C . ALA A 1 88 ? 5.236 -5.189 -11.795 1.00 88.69 88 ALA A C 1
ATOM 633 O O . ALA A 1 88 ? 5.877 -5.217 -12.844 1.00 88.69 88 ALA A O 1
ATOM 634 N N . HIS A 1 89 ? 5.826 -5.038 -10.608 1.00 90.25 89 HIS A N 1
ATOM 635 C CA . HIS A 1 89 ? 7.272 -4.956 -10.434 1.00 90.25 89 HIS A CA 1
ATOM 636 C C . HIS A 1 89 ? 7.967 -6.242 -10.905 1.00 90.25 89 HIS A C 1
ATOM 638 O O . HIS A 1 89 ? 8.893 -6.165 -11.708 1.00 90.25 89 HIS A O 1
ATOM 644 N N . GLU A 1 90 ? 7.488 -7.417 -10.499 1.00 86.94 90 GLU A N 1
ATOM 645 C CA . GLU A 1 90 ? 8.017 -8.713 -10.952 1.00 86.94 90 GLU A CA 1
ATOM 646 C C . GLU A 1 90 ? 7.920 -8.882 -12.477 1.00 86.94 90 GLU A C 1
ATOM 648 O O . GLU A 1 90 ? 8.908 -9.232 -13.125 1.00 86.94 90 GLU A O 1
ATOM 653 N N . GLY A 1 91 ? 6.773 -8.548 -13.077 1.00 86.19 91 GLY A N 1
ATOM 654 C CA . GLY A 1 91 ? 6.590 -8.607 -14.531 1.00 86.19 91 GLY A CA 1
ATOM 655 C C . GLY A 1 91 ? 7.496 -7.636 -15.298 1.00 86.19 91 GLY A C 1
ATOM 656 O O . GLY A 1 91 ? 7.986 -7.952 -16.385 1.00 86.19 91 GLY A O 1
ATOM 657 N N . LEU A 1 92 ? 7.783 -6.464 -14.725 1.00 85.81 92 LEU A N 1
ATOM 658 C CA . LEU A 1 92 ? 8.721 -5.509 -15.314 1.00 85.81 92 LEU A CA 1
ATOM 659 C C . LEU A 1 92 ? 10.176 -5.967 -15.198 1.00 85.81 92 LEU A C 1
ATOM 661 O O . LEU A 1 92 ? 10.951 -5.687 -16.111 1.00 85.81 92 LEU A O 1
ATOM 665 N N . LEU A 1 93 ? 10.544 -6.701 -14.144 1.00 83.62 93 LEU A N 1
ATOM 666 C CA . LEU A 1 93 ? 11.860 -7.341 -14.053 1.00 83.62 93 LEU A CA 1
ATOM 667 C C . LEU A 1 93 ? 12.038 -8.374 -15.168 1.00 83.62 93 LEU A C 1
ATOM 669 O O . LEU A 1 93 ? 13.034 -8.311 -15.888 1.00 83.62 93 LEU A O 1
ATOM 673 N N . GLN A 1 94 ? 11.041 -9.238 -15.374 1.00 80.56 94 GLN A N 1
ATOM 674 C CA . GLN A 1 94 ? 11.048 -10.212 -16.468 1.00 80.56 94 GLN A CA 1
ATOM 675 C C . GLN A 1 94 ? 11.155 -9.521 -17.837 1.00 80.56 94 GLN A C 1
ATOM 677 O O . GLN A 1 94 ? 12.019 -9.856 -18.644 1.00 80.56 94 GLN A O 1
ATOM 682 N N . THR A 1 95 ? 10.337 -8.492 -18.078 1.00 80.50 95 THR A N 1
ATOM 683 C CA . THR A 1 95 ? 10.386 -7.711 -19.326 1.00 80.50 95 THR A CA 1
ATOM 684 C C . THR A 1 95 ? 11.767 -7.076 -19.521 1.00 80.50 95 THR A C 1
ATOM 686 O O . THR A 1 95 ? 12.329 -7.074 -20.615 1.00 80.50 95 THR A O 1
ATOM 689 N N . ALA A 1 96 ? 12.359 -6.529 -18.461 1.00 81.62 96 ALA A N 1
ATOM 690 C CA . ALA A 1 96 ? 13.665 -5.899 -18.553 1.00 81.62 96 ALA A CA 1
ATOM 691 C C . ALA A 1 96 ? 14.780 -6.912 -18.873 1.00 81.62 96 ALA A C 1
ATOM 693 O O . ALA A 1 96 ? 15.710 -6.573 -19.608 1.00 81.62 96 ALA A O 1
ATOM 694 N N . GLU A 1 97 ? 14.671 -8.153 -18.393 1.00 79.06 97 GLU A N 1
ATOM 695 C CA . GLU A 1 97 ? 15.558 -9.259 -18.772 1.00 79.06 97 GLU A CA 1
ATOM 696 C C . GLU A 1 97 ? 15.386 -9.645 -20.248 1.00 79.06 97 GLU A C 1
ATOM 698 O O . GLU A 1 97 ? 16.372 -9.654 -20.991 1.00 79.06 97 GLU A O 1
ATOM 703 N N . GLU A 1 98 ? 14.147 -9.855 -20.703 1.00 77.81 98 GLU A N 1
ATOM 704 C CA . GLU A 1 98 ? 13.818 -10.215 -22.092 1.00 77.81 98 GLU A CA 1
ATOM 705 C C . GLU A 1 98 ? 14.333 -9.180 -23.103 1.00 77.81 98 GLU A C 1
ATOM 707 O O . GLU A 1 98 ? 14.912 -9.526 -24.134 1.00 77.81 98 GLU A O 1
ATOM 712 N N . PHE A 1 99 ? 14.191 -7.890 -22.788 1.00 77.44 99 PHE A N 1
ATOM 713 C CA . PHE A 1 99 ? 14.607 -6.796 -23.670 1.00 77.44 99 PHE A CA 1
ATOM 714 C C . PHE A 1 99 ? 16.023 -6.270 -23.388 1.00 77.44 99 PHE A C 1
ATOM 716 O O . PHE A 1 99 ? 16.432 -5.265 -23.985 1.00 77.44 99 PHE A O 1
ATOM 723 N N . SER A 1 100 ? 16.782 -6.922 -22.494 1.00 78.94 100 SER A N 1
ATOM 724 C CA . SER A 1 100 ? 18.112 -6.475 -22.046 1.00 78.94 100 SER A CA 1
ATOM 725 C C . SER A 1 100 ? 18.132 -4.998 -21.617 1.00 78.94 100 SER A C 1
ATOM 727 O O . SER A 1 100 ? 19.098 -4.265 -21.860 1.00 78.94 100 SER A O 1
ATOM 729 N N . VAL A 1 101 ? 17.038 -4.535 -21.007 1.00 76.44 101 VAL A N 1
ATOM 730 C CA . VAL A 1 101 ? 16.901 -3.185 -20.462 1.00 76.44 101 VAL A CA 1
ATOM 731 C C . VAL A 1 101 ? 17.570 -3.175 -19.092 1.00 76.44 101 VAL A C 1
ATOM 733 O O . VAL A 1 101 ? 17.110 -3.851 -18.173 1.00 76.44 101 VAL A O 1
ATOM 736 N N . PRO A 1 102 ? 18.655 -2.415 -18.896 1.00 72.00 102 PRO A N 1
ATOM 737 C CA . PRO A 1 102 ? 19.320 -2.404 -17.606 1.00 72.00 102 PRO A CA 1
ATOM 738 C C . PRO A 1 102 ? 18.472 -1.577 -16.642 1.00 72.00 102 PRO A C 1
ATOM 740 O O . PRO A 1 102 ? 18.253 -0.387 -16.857 1.00 72.00 102 PRO A O 1
ATOM 743 N N . TRP A 1 103 ? 17.981 -2.236 -15.601 1.00 68.31 103 TRP A N 1
ATOM 744 C CA . TRP A 1 103 ? 17.067 -1.667 -14.611 1.00 68.31 103 TRP A CA 1
ATOM 745 C C . TRP A 1 103 ? 17.717 -1.501 -13.234 1.00 68.31 103 TRP A C 1
ATOM 747 O O . TRP A 1 103 ? 17.161 -0.831 -12.364 1.00 68.31 103 TRP A O 1
ATOM 757 N N . ARG A 1 104 ? 18.901 -2.100 -13.025 1.00 67.94 104 ARG A N 1
ATOM 758 C CA . ARG A 1 104 ? 19.639 -1.976 -11.767 1.00 67.94 104 ARG A CA 1
ATOM 759 C C . ARG A 1 104 ? 19.951 -0.511 -11.512 1.00 67.94 104 ARG A C 1
ATOM 761 O O . ARG A 1 104 ? 20.563 0.159 -12.341 1.00 67.94 104 ARG A O 1
ATOM 768 N N . MET A 1 105 ? 19.555 -0.042 -10.337 1.00 58.81 105 MET A N 1
ATOM 769 C CA . MET A 1 105 ? 20.063 1.210 -9.808 1.00 58.81 105 MET A CA 1
ATOM 770 C C . MET A 1 105 ? 21.564 1.036 -9.600 1.00 58.81 105 MET A C 1
ATOM 772 O O . MET A 1 105 ? 21.981 0.115 -8.902 1.00 58.81 105 MET A O 1
ATOM 776 N N . GLU A 1 106 ? 22.388 1.864 -10.233 1.00 48.38 106 GLU A N 1
ATOM 777 C CA . GLU A 1 106 ? 23.817 1.916 -9.928 1.00 48.38 106 GLU A CA 1
ATOM 778 C C . GLU A 1 106 ? 23.978 2.468 -8.500 1.00 48.38 106 GLU A C 1
ATOM 780 O O . GLU A 1 106 ? 24.097 3.666 -8.267 1.00 48.38 106 GLU A O 1
ATOM 785 N N . SER A 1 107 ? 23.875 1.590 -7.507 1.00 42.41 107 SER A N 1
ATOM 786 C CA . SER A 1 107 ? 24.271 1.828 -6.121 1.00 42.41 107 SER A CA 1
ATOM 787 C C . SER A 1 107 ? 24.678 0.485 -5.510 1.00 42.41 107 SER A C 1
ATOM 789 O O . SER A 1 107 ? 23.835 -0.403 -5.388 1.00 42.41 107 SER A O 1
ATOM 791 N N . PRO A 1 108 ? 25.962 0.295 -5.154 1.00 41.72 108 PRO A N 1
ATOM 792 C CA . PRO A 1 108 ? 26.498 -0.981 -4.667 1.00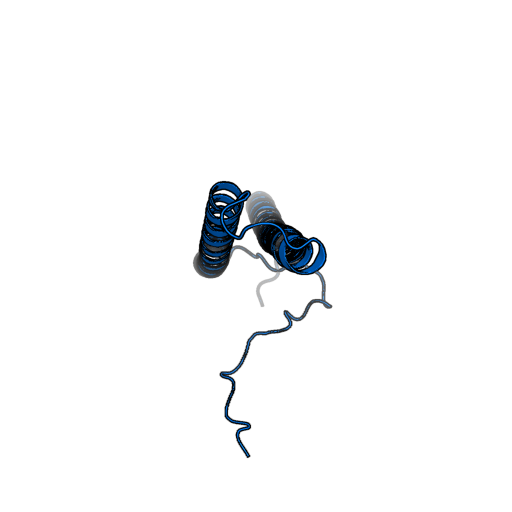 41.72 108 PRO A CA 1
ATOM 793 C C . PRO A 1 108 ? 25.954 -1.486 -3.318 1.00 41.72 108 PRO A C 1
ATOM 795 O O . PRO A 1 108 ? 26.445 -2.497 -2.829 1.00 41.72 108 PRO A O 1
ATOM 798 N N . THR A 1 109 ? 25.008 -0.795 -2.678 1.00 42.94 109 THR A N 1
ATOM 799 C CA . THR A 1 109 ? 24.747 -0.952 -1.235 1.00 42.94 109 THR A CA 1
ATOM 800 C C . THR A 1 109 ? 23.339 -1.400 -0.849 1.00 42.94 109 THR A C 1
ATOM 802 O O . THR A 1 109 ? 23.125 -1.699 0.321 1.00 42.94 109 THR A O 1
ATOM 805 N N . GLU A 1 110 ? 22.383 -1.512 -1.774 1.00 41.25 110 GLU A N 1
ATOM 806 C CA . GLU A 1 110 ? 21.035 -1.996 -1.432 1.00 41.25 110 GLU A CA 1
ATOM 807 C C . GLU A 1 110 ? 20.819 -3.449 -1.863 1.00 41.25 110 GLU A C 1
ATOM 809 O O . GLU A 1 110 ? 20.215 -3.754 -2.894 1.00 41.25 110 GLU A O 1
ATOM 814 N N . THR A 1 111 ? 21.281 -4.373 -1.023 1.00 41.50 111 THR A N 1
ATOM 815 C CA . THR A 1 111 ? 20.748 -5.738 -1.004 1.00 41.50 111 THR A CA 1
ATOM 816 C C . THR A 1 111 ? 19.291 -5.660 -0.550 1.00 41.50 111 THR A C 1
ATOM 818 O O . THR A 1 111 ? 19.029 -5.179 0.549 1.00 41.50 111 THR A O 1
ATOM 821 N N . LYS A 1 112 ? 18.337 -6.127 -1.369 1.00 40.03 112 LYS A N 1
ATOM 822 C CA . LYS A 1 112 ? 16.923 -6.267 -0.972 1.00 40.03 112 LYS A CA 1
ATOM 823 C C . LYS A 1 112 ? 16.856 -7.172 0.272 1.00 40.03 112 LYS A C 1
ATOM 825 O O . LYS A 1 112 ? 17.145 -8.363 0.135 1.00 40.03 112 LYS A O 1
ATOM 830 N N . PRO A 1 113 ? 16.486 -6.677 1.468 1.00 39.69 113 PRO A N 1
ATOM 831 C CA . PRO A 1 113 ? 16.203 -7.565 2.584 1.00 39.69 113 PRO A CA 1
ATOM 832 C C . PRO A 1 113 ? 14.900 -8.295 2.250 1.00 39.69 113 PRO A C 1
ATOM 834 O O . PRO A 1 113 ? 13.898 -7.656 1.935 1.00 39.69 113 PRO A O 1
ATOM 837 N N . GLY A 1 114 ? 14.914 -9.629 2.270 1.00 45.47 114 GLY A N 1
ATOM 838 C CA 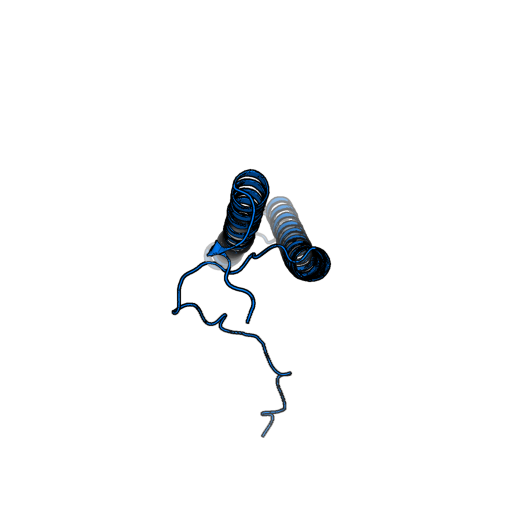. GLY A 1 114 ? 13.688 -10.421 2.137 1.00 45.47 114 GLY A CA 1
ATOM 839 C C . GLY A 1 114 ? 13.433 -11.082 0.782 1.00 45.47 114 GLY A C 1
ATOM 840 O O . GLY A 1 114 ? 12.277 -11.262 0.415 1.00 45.47 114 GLY A O 1
ATOM 841 N N . SER A 1 115 ? 14.463 -11.554 0.068 1.00 43.12 115 SER A N 1
ATOM 842 C CA . SER A 1 115 ? 14.273 -12.806 -0.687 1.00 43.12 115 SER A CA 1
ATOM 843 C C . SER A 1 115 ? 14.105 -13.925 0.343 1.00 43.12 115 SER A C 1
ATOM 845 O O . SER A 1 115 ? 15.066 -14.609 0.691 1.00 43.12 115 SER A O 1
ATOM 847 N N . THR A 1 116 ? 12.915 -14.029 0.932 1.00 42.34 116 THR A N 1
ATOM 848 C CA . THR A 1 116 ? 12.594 -15.060 1.911 1.00 42.34 116 THR A CA 1
ATOM 849 C C . THR A 1 116 ? 12.696 -16.410 1.219 1.00 42.34 116 THR A C 1
ATOM 851 O O . THR A 1 116 ? 11.814 -16.798 0.453 1.00 42.34 116 THR A O 1
ATOM 854 N N . ALA A 1 117 ? 13.765 -17.146 1.526 1.00 42.84 117 ALA A N 1
ATOM 855 C CA . ALA A 1 117 ? 13.660 -18.590 1.634 1.00 42.84 117 ALA A CA 1
ATOM 856 C C . ALA A 1 117 ? 12.372 -18.919 2.419 1.00 42.84 117 ALA A C 1
ATOM 858 O O . ALA A 1 117 ? 12.017 -18.152 3.326 1.00 42.84 117 ALA A O 1
ATOM 859 N N . PRO A 1 118 ? 11.644 -19.998 2.079 1.00 41.06 118 PRO A N 1
ATOM 860 C CA . PRO A 1 118 ? 10.477 -20.393 2.855 1.00 41.06 118 PRO A CA 1
ATOM 861 C C . PRO A 1 118 ? 10.873 -20.456 4.331 1.00 41.06 118 PRO A C 1
ATOM 863 O O . PRO A 1 118 ? 11.961 -20.939 4.649 1.00 41.06 118 PRO A O 1
ATOM 866 N N . LEU A 1 119 ? 10.016 -19.926 5.209 1.00 51.41 119 LEU A N 1
ATOM 867 C CA . LEU A 1 119 ? 10.137 -20.062 6.660 1.00 51.41 119 LEU A CA 1
ATOM 868 C C . LEU A 1 119 ? 10.106 -21.560 7.000 1.00 51.41 119 LEU A C 1
ATOM 870 O O . LEU A 1 119 ? 9.060 -22.130 7.305 1.00 51.41 119 LEU A O 1
ATOM 874 N N . ALA A 1 120 ? 11.255 -22.217 6.878 1.00 42.53 120 ALA A N 1
ATOM 875 C CA . ALA A 1 120 ? 11.468 -23.569 7.333 1.00 42.53 120 ALA A CA 1
ATOM 876 C C . ALA A 1 120 ? 11.528 -23.518 8.860 1.00 42.53 120 ALA A C 1
ATOM 878 O O . ALA A 1 120 ? 12.496 -23.038 9.441 1.00 42.53 120 ALA A O 1
ATOM 879 N N . SER A 1 121 ? 10.431 -23.973 9.465 1.00 48.47 121 SER A N 1
ATOM 880 C CA . SER A 1 121 ? 10.367 -24.646 10.762 1.00 48.47 121 SER A CA 1
ATOM 881 C C . SER A 1 121 ? 11.273 -24.103 11.875 1.00 48.47 121 SER A C 1
ATOM 883 O O . SER A 1 121 ? 12.403 -24.553 12.055 1.00 48.47 121 SER A O 1
ATOM 885 N N . ALA A 1 122 ? 10.696 -23.265 12.728 1.00 37.94 122 ALA A N 1
ATOM 886 C CA . ALA A 1 122 ? 11.032 -23.260 14.147 1.00 37.94 122 ALA A CA 1
ATOM 887 C C . ALA A 1 122 ? 9.724 -23.356 14.943 1.00 37.94 122 ALA A C 1
ATOM 889 O O . ALA A 1 122 ? 9.231 -22.386 15.509 1.00 37.94 122 ALA A O 1
ATOM 890 N N . VAL A 1 123 ? 9.124 -24.546 14.886 1.00 42.75 123 VAL A N 1
ATOM 891 C CA . VAL A 1 123 ? 8.298 -25.077 15.972 1.00 42.75 123 VAL A CA 1
ATOM 892 C C . VAL A 1 123 ? 9.196 -26.091 16.669 1.00 42.75 123 VAL A C 1
ATOM 894 O O . VAL A 1 123 ? 9.654 -27.033 16.020 1.00 42.75 123 VAL A O 1
ATOM 897 N N . GLY A 1 124 ? 9.480 -25.849 17.946 1.00 39.09 124 GLY A N 1
ATOM 898 C CA . GLY A 1 124 ? 10.358 -26.651 18.794 1.00 39.09 124 GLY A CA 1
ATOM 899 C C . GLY A 1 124 ? 10.905 -25.813 19.929 1.00 39.09 124 GLY A C 1
ATOM 900 O O . GLY A 1 124 ? 12.038 -25.318 19.766 1.00 39.09 124 GLY A O 1
#